Protein AF-A0A971BYW7-F1 (afdb_monomer_lite)

Structure (mmCIF, N/CA/C/O backbone):
data_AF-A0A971BYW7-F1
#
_entry.id   AF-A0A971BYW7-F1
#
loop_
_atom_site.group_PDB
_atom_site.id
_atom_site.type_symbol
_atom_site.label_atom_id
_atom_site.label_alt_id
_atom_site.label_comp_id
_atom_site.label_asym_id
_atom_site.label_entity_id
_atom_site.label_seq_id
_atom_site.pdbx_PDB_ins_code
_atom_site.Cartn_x
_atom_site.Cartn_y
_atom_site.Cartn_z
_atom_site.occupancy
_atom_site.B_iso_or_equiv
_atom_site.auth_seq_id
_atom_site.auth_comp_id
_atom_site.auth_asym_id
_atom_site.auth_atom_id
_atom_site.pdbx_PDB_model_num
ATOM 1 N N . MET A 1 1 ? 4.442 6.535 7.468 1.00 62.97 1 MET A N 1
ATOM 2 C CA . MET A 1 1 ? 4.127 7.942 7.122 1.00 62.97 1 MET A CA 1
ATOM 3 C C . MET A 1 1 ? 3.233 8.065 5.886 1.00 62.97 1 MET A C 1
ATOM 5 O O . MET A 1 1 ? 2.130 8.540 6.075 1.00 62.97 1 MET A O 1
ATOM 9 N N . MET A 1 2 ? 3.582 7.590 4.679 1.00 79.69 2 MET A N 1
ATOM 10 C CA . MET A 1 2 ? 2.624 7.586 3.544 1.00 79.69 2 MET A CA 1
ATOM 11 C C . MET A 1 2 ? 1.674 6.369 3.557 1.00 79.69 2 MET A C 1
ATOM 13 O O . MET A 1 2 ? 0.466 6.513 3.398 1.00 79.69 2 MET A O 1
ATOM 17 N N . MET A 1 3 ? 2.203 5.166 3.823 1.00 85.88 3 MET A N 1
ATOM 18 C CA . MET A 1 3 ? 1.405 3.933 3.973 1.00 85.88 3 MET A CA 1
ATOM 19 C C . MET A 1 3 ? 0.325 4.066 5.056 1.00 85.88 3 MET A C 1
ATOM 21 O O . MET A 1 3 ? -0.836 3.760 4.807 1.00 85.88 3 MET A O 1
ATOM 25 N N . ASP A 1 4 ? 0.677 4.594 6.230 1.00 88.19 4 ASP A N 1
ATOM 26 C CA . ASP A 1 4 ? -0.273 4.767 7.340 1.00 88.19 4 ASP A CA 1
ATOM 27 C C . ASP A 1 4 ? -1.407 5.744 7.000 1.00 88.19 4 ASP A C 1
ATOM 29 O O . ASP A 1 4 ? -2.541 5.574 7.452 1.00 88.19 4 ASP A O 1
ATOM 33 N N . GLU A 1 5 ? -1.110 6.773 6.203 1.00 90.19 5 GLU A N 1
ATOM 34 C CA . GLU A 1 5 ? -2.101 7.738 5.732 1.00 90.19 5 GLU A CA 1
ATOM 35 C C . GLU A 1 5 ? -3.060 7.093 4.727 1.00 90.19 5 GLU A C 1
ATOM 37 O O . GLU A 1 5 ? -4.274 7.231 4.871 1.00 90.19 5 GLU A O 1
ATOM 42 N N . LEU A 1 6 ? -2.538 6.299 3.783 1.00 90.25 6 LEU A N 1
ATOM 43 C CA . LEU A 1 6 ? -3.356 5.516 2.852 1.00 90.25 6 LEU A CA 1
ATOM 44 C C . LEU A 1 6 ? -4.249 4.512 3.587 1.00 90.25 6 LEU A C 1
ATOM 46 O O . LEU A 1 6 ? -5.429 4.397 3.265 1.00 90.25 6 LEU A O 1
ATOM 50 N N . VAL A 1 7 ? -3.725 3.828 4.608 1.00 94.50 7 VAL A N 1
ATOM 51 C CA . VAL A 1 7 ? -4.503 2.901 5.444 1.00 94.50 7 VAL A CA 1
ATOM 52 C C . VAL A 1 7 ? -5.645 3.626 6.151 1.00 94.50 7 VAL A C 1
ATOM 54 O O . VAL A 1 7 ? -6.773 3.135 6.136 1.00 94.50 7 VAL A O 1
ATOM 57 N N . LYS A 1 8 ? -5.398 4.809 6.727 1.00 94.88 8 LYS A N 1
ATOM 58 C CA . LYS A 1 8 ? -6.459 5.619 7.348 1.00 94.88 8 LYS A CA 1
ATOM 59 C C . LYS A 1 8 ? -7.513 6.060 6.335 1.00 94.88 8 LYS A C 1
ATOM 61 O O . LYS A 1 8 ? -8.701 5.918 6.609 1.00 94.88 8 LYS A O 1
ATOM 66 N N . LEU A 1 9 ? -7.092 6.540 5.166 1.00 95.44 9 LEU A N 1
ATOM 67 C CA . LEU A 1 9 ? 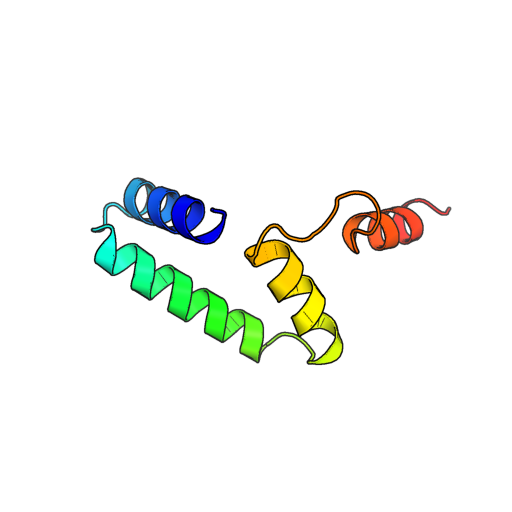-7.989 6.964 4.089 1.00 95.44 9 LEU A CA 1
ATOM 68 C C . LEU A 1 9 ? -8.873 5.815 3.604 1.00 95.44 9 LEU A C 1
ATOM 70 O O . LEU A 1 9 ? -10.082 5.979 3.463 1.00 95.44 9 LEU A O 1
ATOM 74 N N . VAL A 1 10 ? -8.289 4.639 3.384 1.00 95.12 10 VAL A N 1
ATOM 75 C CA . VAL A 1 10 ? -9.034 3.450 2.963 1.00 95.12 10 VAL A CA 1
ATOM 76 C C . VAL A 1 10 ? -9.986 2.992 4.065 1.00 95.12 10 VAL A C 1
ATOM 78 O O . VAL A 1 10 ? -11.147 2.727 3.768 1.00 95.12 10 VAL A O 1
ATOM 81 N N . ALA A 1 11 ? -9.548 2.956 5.327 1.00 97.12 11 ALA A N 1
ATOM 82 C CA . ALA A 1 11 ? -10.416 2.613 6.454 1.00 97.12 11 ALA A CA 1
ATOM 83 C C . ALA A 1 11 ? -11.628 3.555 6.545 1.00 97.12 11 ALA A C 1
ATOM 85 O O . ALA A 1 11 ? -12.765 3.092 6.632 1.00 97.12 11 ALA A O 1
ATOM 86 N N . GLU A 1 12 ? -11.400 4.868 6.448 1.00 96.56 12 GLU A N 1
ATOM 87 C CA . GLU A 1 12 ? -12.450 5.888 6.525 1.00 96.56 12 GLU A CA 1
ATOM 88 C C . GLU A 1 12 ? -13.417 5.817 5.335 1.00 96.56 12 GLU A C 1
ATOM 90 O O . GLU A 1 12 ? -14.633 5.840 5.519 1.00 96.56 12 GLU A O 1
ATOM 95 N N . LYS A 1 13 ? -12.897 5.726 4.105 1.00 96.06 13 LYS A N 1
ATOM 96 C CA . LYS A 1 13 ? -13.721 5.779 2.887 1.00 96.06 13 LYS A CA 1
ATOM 97 C C . LYS A 1 13 ? -14.419 4.462 2.572 1.00 96.06 13 LYS A C 1
ATOM 99 O O . LYS A 1 13 ? -15.519 4.491 2.029 1.00 96.06 13 LYS A O 1
ATOM 104 N N . ALA A 1 14 ? -13.801 3.327 2.893 1.00 95.81 14 ALA A N 1
ATOM 105 C CA . ALA A 1 14 ? -14.397 2.010 2.680 1.00 95.81 14 ALA A CA 1
ATOM 106 C C . ALA A 1 14 ? -15.219 1.523 3.885 1.00 95.81 14 ALA A C 1
ATOM 108 O O . ALA A 1 14 ? -15.929 0.527 3.760 1.00 95.81 14 ALA A O 1
ATOM 109 N N . GLY A 1 15 ? -15.142 2.203 5.037 1.00 96.06 15 GLY A N 1
ATOM 110 C CA . GLY A 1 15 ? -15.874 1.823 6.248 1.00 96.06 15 GLY A CA 1
ATOM 111 C C . GLY A 1 15 ? -15.404 0.494 6.845 1.00 96.06 15 GLY A C 1
ATOM 112 O O . GLY A 1 15 ? -16.217 -0.273 7.358 1.00 96.06 15 GLY A O 1
ATOM 113 N N . ILE A 1 16 ? -14.105 0.205 6.748 1.00 96.88 16 ILE A N 1
ATOM 114 C CA . ILE A 1 16 ? -13.489 -1.045 7.216 1.00 96.88 16 ILE A CA 1
ATOM 115 C C . ILE A 1 16 ? -12.551 -0.791 8.394 1.00 96.88 16 ILE A C 1
ATOM 117 O O . ILE A 1 16 ? -12.148 0.343 8.657 1.00 96.88 16 ILE A O 1
ATOM 121 N N . THR A 1 17 ? -12.180 -1.850 9.116 1.00 96.50 17 THR A N 1
ATOM 122 C CA . THR A 1 17 ? -11.229 -1.703 10.223 1.00 96.50 17 THR A CA 1
ATOM 123 C C . THR A 1 17 ? -9.840 -1.334 9.706 1.00 96.50 17 THR A C 1
ATOM 125 O O . THR A 1 17 ? -9.468 -1.644 8.573 1.00 96.50 17 THR A O 1
ATOM 128 N N . GLN A 1 18 ? -9.035 -0.701 10.560 1.00 92.81 18 GLN A N 1
ATOM 129 C CA . GLN A 1 18 ? -7.667 -0.310 10.212 1.00 92.81 18 GLN A CA 1
ATOM 130 C C . GLN A 1 18 ? -6.806 -1.521 9.809 1.00 92.81 18 GLN A C 1
ATOM 132 O O . GLN A 1 18 ? -6.017 -1.445 8.874 1.00 92.81 18 GLN A O 1
ATOM 137 N N . GLU A 1 19 ? -7.024 -2.662 10.461 1.00 93.88 19 GLU A N 1
ATOM 138 C CA . GLU A 1 19 ? -6.327 -3.920 10.184 1.00 93.88 19 GLU A CA 1
ATOM 139 C C . GLU A 1 19 ? -6.728 -4.526 8.823 1.00 93.88 19 GLU A C 1
ATOM 141 O O . GLU A 1 19 ? -5.895 -5.068 8.096 1.00 93.88 19 GLU A O 1
ATOM 146 N N . GLN A 1 20 ? -8.001 -4.389 8.431 1.00 95.12 20 GLN A N 1
ATOM 147 C CA . GLN A 1 20 ? -8.473 -4.766 7.093 1.00 95.12 20 GLN A CA 1
ATOM 148 C C . GLN A 1 20 ? -7.920 -3.823 6.020 1.00 95.12 20 GLN A C 1
ATOM 150 O O . GLN A 1 20 ? -7.492 -4.280 4.960 1.00 95.12 20 GLN A O 1
ATOM 155 N N . ALA A 1 21 ? -7.893 -2.519 6.301 1.00 96.44 21 ALA A N 1
ATOM 156 C CA . ALA A 1 21 ? -7.335 -1.519 5.400 1.00 96.44 21 ALA A CA 1
ATOM 157 C C . ALA A 1 21 ? -5.834 -1.726 5.176 1.00 96.44 21 ALA A C 1
ATOM 159 O O . ALA A 1 21 ? -5.378 -1.629 4.040 1.00 96.44 21 ALA A O 1
ATOM 160 N N . GLN A 1 22 ? -5.083 -2.089 6.217 1.00 94.88 22 GLN A N 1
ATOM 161 C CA . GLN A 1 22 ? -3.662 -2.402 6.095 1.00 94.88 22 GLN A CA 1
ATOM 162 C C . GLN A 1 22 ? -3.419 -3.550 5.112 1.00 94.88 22 GLN A C 1
ATOM 164 O O . GLN A 1 22 ? -2.682 -3.380 4.143 1.00 94.88 22 GLN A O 1
ATOM 169 N N . LYS A 1 23 ? -4.127 -4.673 5.284 1.00 95.81 23 LYS A N 1
ATOM 170 C CA . LYS A 1 23 ? -4.034 -5.816 4.361 1.00 95.81 23 LYS A CA 1
ATOM 171 C C . LYS A 1 23 ? -4.424 -5.449 2.930 1.00 95.81 23 LYS A C 1
ATOM 173 O O . LYS A 1 23 ? -3.785 -5.903 1.982 1.00 95.81 23 LYS A O 1
ATOM 178 N N . ALA A 1 24 ? -5.463 -4.632 2.759 1.00 94.81 24 ALA A N 1
ATOM 179 C CA . ALA A 1 24 ? -5.904 -4.187 1.440 1.00 94.81 24 ALA A CA 1
ATOM 180 C C . ALA A 1 24 ? -4.842 -3.324 0.741 1.00 94.81 24 ALA A C 1
ATOM 182 O O . ALA A 1 24 ? -4.531 -3.551 -0.428 1.00 94.81 24 ALA A O 1
ATOM 183 N N . VAL A 1 25 ? -4.260 -2.363 1.460 1.00 93.94 25 VAL A N 1
ATOM 184 C CA . VAL A 1 25 ? -3.217 -1.471 0.937 1.00 93.94 25 VAL A CA 1
ATOM 185 C C . VAL A 1 25 ? -1.952 -2.260 0.591 1.00 93.94 25 VAL A C 1
ATOM 187 O O . VAL A 1 25 ? -1.425 -2.089 -0.508 1.00 93.94 25 VAL A O 1
ATOM 190 N N . GLU A 1 26 ? -1.506 -3.170 1.461 1.00 92.81 26 GLU A N 1
ATOM 191 C CA . GLU A 1 26 ? -0.350 -4.043 1.205 1.00 92.81 26 GLU A CA 1
ATOM 192 C C . GLU A 1 26 ? -0.560 -4.919 -0.037 1.00 92.81 26 GLU A C 1
ATOM 194 O O . GLU A 1 26 ? 0.292 -4.945 -0.925 1.00 92.81 26 GLU A O 1
ATOM 199 N N . THR A 1 27 ? -1.729 -5.554 -0.164 1.00 95.38 27 THR A N 1
ATOM 200 C CA . THR A 1 27 ? -2.065 -6.398 -1.325 1.00 95.38 27 THR A CA 1
ATOM 201 C C . THR A 1 27 ? -2.045 -5.595 -2.630 1.00 95.38 27 THR A C 1
ATOM 203 O O . THR A 1 27 ? -1.474 -6.026 -3.634 1.00 95.38 27 THR A O 1
ATOM 206 N N . CYS A 1 28 ? -2.641 -4.399 -2.630 1.00 92.44 28 CYS A N 1
ATOM 207 C CA . CYS A 1 28 ? -2.627 -3.504 -3.787 1.00 92.44 28 CYS A CA 1
ATOM 208 C C . CYS A 1 28 ? -1.205 -3.045 -4.130 1.00 92.44 28 CYS A C 1
ATOM 210 O O . CYS A 1 28 ? -0.836 -2.999 -5.305 1.00 92.44 28 CYS A O 1
ATOM 212 N N . TYR A 1 29 ? -0.395 -2.736 -3.117 1.00 90.31 29 TYR A N 1
ATOM 213 C CA . TYR A 1 29 ? 0.992 -2.330 -3.303 1.00 90.31 29 TYR A CA 1
ATOM 214 C C . TYR A 1 29 ? 1.833 -3.447 -3.929 1.00 90.31 29 TYR A C 1
ATOM 216 O O . TYR A 1 29 ? 2.576 -3.206 -4.879 1.00 90.31 29 TYR A O 1
ATOM 224 N N . GLU A 1 30 ? 1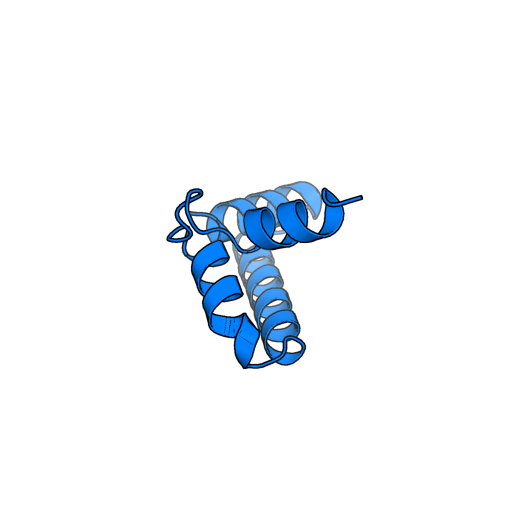.688 -4.684 -3.457 1.00 91.31 30 GLU A N 1
ATOM 225 C CA . GLU A 1 30 ? 2.351 -5.850 -4.046 1.00 91.31 30 GLU A CA 1
ATOM 226 C C . GLU A 1 30 ? 1.925 -6.111 -5.485 1.00 91.31 30 GLU A C 1
ATOM 228 O O . GLU A 1 30 ? 2.774 -6.352 -6.345 1.00 91.31 30 GLU A O 1
ATOM 233 N N . TYR A 1 31 ? 0.630 -5.989 -5.770 1.00 93.56 31 TYR A N 1
ATOM 234 C CA . TYR A 1 31 ? 0.123 -6.117 -7.128 1.00 93.56 31 TYR A CA 1
ATOM 235 C C . TYR A 1 31 ? 0.745 -5.076 -8.068 1.00 93.56 31 TYR A C 1
ATOM 237 O O . TYR A 1 31 ? 1.213 -5.428 -9.152 1.00 93.56 31 TYR A O 1
ATOM 245 N N . VAL A 1 32 ? 0.803 -3.806 -7.651 1.00 89.38 32 VAL A N 1
ATOM 246 C CA . VAL A 1 32 ? 1.413 -2.731 -8.448 1.00 89.38 32 VAL A CA 1
ATOM 247 C C . VAL A 1 32 ? 2.908 -2.976 -8.636 1.00 89.38 32 VAL A C 1
ATOM 249 O O . VAL A 1 32 ? 3.373 -2.931 -9.773 1.00 89.38 32 VAL A O 1
ATOM 252 N N . LYS A 1 33 ? 3.651 -3.332 -7.579 1.00 85.94 33 LYS A N 1
ATOM 253 C CA . LYS A 1 33 ? 5.069 -3.720 -7.694 1.00 85.94 33 LYS A CA 1
ATOM 254 C C . LYS A 1 33 ? 5.270 -4.839 -8.719 1.00 85.94 33 LYS A C 1
ATOM 256 O O . LYS A 1 33 ? 6.163 -4.751 -9.550 1.00 85.94 33 LYS A O 1
ATOM 261 N N . GLY A 1 34 ? 4.405 -5.854 -8.719 1.00 89.19 34 GLY A N 1
ATOM 262 C CA . GLY A 1 34 ? 4.470 -6.962 -9.676 1.00 89.19 34 GLY A CA 1
ATOM 263 C C . GLY A 1 34 ? 4.143 -6.586 -11.128 1.00 89.19 34 GLY A C 1
ATOM 264 O O . GLY A 1 34 ? 4.448 -7.355 -12.039 1.00 89.19 34 GLY A O 1
ATOM 265 N N . LYS A 1 35 ? 3.512 -5.430 -11.372 1.00 91.81 35 LYS A N 1
ATOM 266 C CA . LYS A 1 35 ? 3.162 -4.932 -12.716 1.00 91.81 35 LYS A CA 1
ATOM 267 C C . LYS A 1 35 ? 4.105 -3.855 -13.235 1.00 91.81 35 LYS A C 1
ATOM 269 O O . LYS A 1 35 ? 4.080 -3.554 -14.428 1.00 91.81 35 LYS A O 1
ATOM 274 N N . VAL A 1 36 ? 4.915 -3.274 -12.363 1.00 83.88 36 VAL A N 1
ATOM 275 C CA . VAL A 1 36 ? 5.835 -2.199 -12.712 1.00 83.88 36 VAL A CA 1
ATOM 276 C C . VAL A 1 36 ? 7.155 -2.803 -13.207 1.00 83.88 36 VAL A C 1
ATOM 278 O O . VAL A 1 36 ? 7.662 -3.748 -12.602 1.00 83.88 36 VAL A O 1
ATOM 281 N N . PRO A 1 37 ? 7.733 -2.292 -14.312 1.00 87.94 37 PRO A N 1
ATOM 282 C CA . PRO A 1 37 ? 9.048 -2.720 -14.771 1.00 87.94 37 PRO A CA 1
ATOM 283 C C . PRO A 1 37 ? 10.098 -2.627 -13.652 1.00 87.94 37 PRO A C 1
ATOM 285 O O . PRO A 1 37 ? 10.133 -1.610 -12.957 1.00 87.94 37 PRO A O 1
ATOM 288 N N . PRO A 1 38 ? 11.015 -3.606 -13.514 1.00 83.56 38 PRO A N 1
ATOM 289 C CA . PRO A 1 38 ? 12.008 -3.621 -12.435 1.00 83.56 38 PRO A CA 1
ATOM 290 C C . PRO A 1 38 ? 12.851 -2.344 -12.326 1.00 83.56 38 PRO A C 1
ATOM 292 O O . PRO A 1 38 ? 13.234 -1.948 -11.231 1.00 83.56 38 PRO A O 1
ATOM 295 N N . ALA A 1 39 ? 13.087 -1.660 -13.451 1.00 86.81 39 ALA A N 1
ATOM 296 C CA . ALA A 1 39 ? 13.817 -0.394 -13.508 1.00 86.81 39 ALA A CA 1
ATOM 297 C C . ALA A 1 39 ? 13.137 0.760 -12.746 1.00 86.81 39 ALA A C 1
ATOM 299 O O . ALA A 1 39 ? 13.804 1.735 -12.412 1.00 86.81 39 AL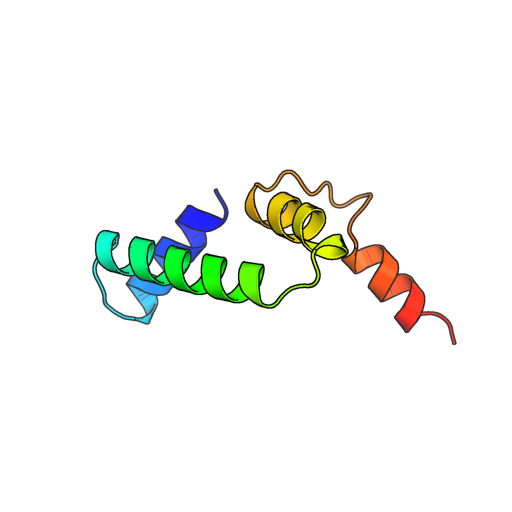A A O 1
ATOM 300 N N . LEU A 1 40 ? 11.828 0.660 -12.488 1.00 83.88 40 LEU A N 1
ATOM 301 C CA . LEU A 1 40 ? 11.041 1.701 -11.826 1.00 83.88 40 LEU A CA 1
ATOM 302 C C . LEU A 1 40 ? 10.705 1.373 -10.363 1.00 83.88 40 LEU A C 1
ATOM 304 O O . LEU A 1 40 ? 10.218 2.239 -9.637 1.00 83.88 40 LEU A O 1
ATOM 308 N N . LEU A 1 41 ? 10.987 0.147 -9.906 1.00 84.31 41 LEU A N 1
ATOM 309 C CA . LEU A 1 41 ? 10.772 -0.259 -8.513 1.00 84.31 41 LEU A CA 1
ATOM 310 C C . LEU A 1 41 ? 11.480 0.660 -7.502 1.00 84.31 41 LEU A C 1
ATOM 312 O O . LEU A 1 41 ? 10.811 1.074 -6.558 1.00 84.31 41 LEU A O 1
ATOM 316 N N . PRO A 1 42 ? 12.750 1.079 -7.707 1.00 84.69 42 PRO A N 1
ATOM 317 C CA . PRO A 1 42 ? 13.431 1.952 -6.749 1.00 84.69 42 PRO A CA 1
ATOM 318 C C . PRO A 1 42 ? 12.748 3.315 -6.579 1.00 84.69 42 PRO A C 1
ATOM 320 O O . PRO A 1 42 ? 12.762 3.892 -5.498 1.00 84.69 42 PRO A O 1
ATOM 323 N N . GLN A 1 43 ? 12.121 3.839 -7.635 1.00 83.56 43 GLN A N 1
ATOM 324 C CA . GLN A 1 43 ? 11.412 5.122 -7.587 1.00 83.56 43 GLN A CA 1
ATOM 325 C C . GLN A 1 43 ? 10.067 4.987 -6.871 1.00 83.56 43 GLN A C 1
ATOM 327 O O . GLN A 1 43 ? 9.662 5.878 -6.129 1.00 83.56 43 GLN A O 1
ATOM 332 N N . LEU A 1 44 ? 9.392 3.855 -7.072 1.00 83.56 44 LEU A N 1
ATOM 333 C CA . LEU A 1 44 ? 8.148 3.520 -6.388 1.00 83.56 44 LEU A CA 1
ATOM 334 C C . LEU A 1 44 ? 8.381 3.327 -4.884 1.00 83.56 44 LEU A C 1
ATOM 336 O O . LEU A 1 44 ? 7.628 3.864 -4.074 1.00 83.56 44 LEU A O 1
ATOM 340 N N . GLU A 1 45 ? 9.462 2.641 -4.514 1.00 83.75 45 GLU A N 1
ATOM 341 C CA . GLU A 1 45 ? 9.898 2.497 -3.123 1.00 83.75 45 GLU A CA 1
ATOM 342 C C . GLU A 1 45 ? 10.294 3.848 -2.512 1.00 83.75 45 GLU A C 1
ATOM 344 O O . GLU A 1 45 ? 9.834 4.1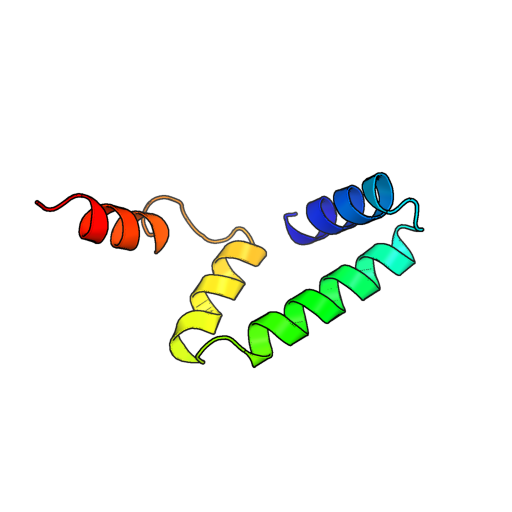69 -1.420 1.00 83.75 45 GLU A O 1
ATOM 349 N N . ALA A 1 46 ? 11.040 4.693 -3.233 1.00 83.12 46 ALA A N 1
ATOM 350 C CA . ALA A 1 46 ? 11.407 6.031 -2.761 1.00 83.12 46 ALA A CA 1
ATOM 351 C C . ALA A 1 46 ? 10.185 6.934 -2.502 1.00 83.12 46 ALA A C 1
ATOM 353 O O . ALA A 1 46 ? 10.158 7.677 -1.518 1.00 83.12 46 ALA A O 1
ATOM 354 N N . MET A 1 47 ? 9.151 6.851 -3.349 1.00 81.06 47 MET A N 1
ATOM 355 C CA . MET A 1 47 ? 7.888 7.564 -3.131 1.00 81.06 47 MET A CA 1
ATOM 356 C C . MET A 1 47 ? 7.161 7.055 -1.882 1.00 81.06 47 MET A C 1
ATOM 358 O O . MET A 1 47 ? 6.712 7.859 -1.070 1.00 81.06 47 MET A O 1
ATOM 362 N N . VAL A 1 48 ? 7.069 5.734 -1.702 1.00 80.94 48 VAL A N 1
ATOM 363 C CA . VAL A 1 48 ? 6.344 5.121 -0.575 1.00 80.94 48 VAL A CA 1
ATOM 364 C C . VAL A 1 48 ? 7.055 5.323 0.764 1.00 80.94 48 VAL A C 1
ATOM 366 O O . VAL A 1 48 ? 6.393 5.570 1.776 1.00 80.94 48 VAL A O 1
ATOM 369 N N . SER A 1 49 ? 8.387 5.265 0.781 1.00 79.56 49 SER A N 1
ATOM 370 C CA . SER A 1 49 ? 9.194 5.530 1.978 1.00 79.56 49 SER A CA 1
ATOM 371 C C . SER A 1 49 ? 9.209 7.010 2.369 1.00 79.56 49 SER A C 1
ATOM 373 O O . SER A 1 49 ? 9.593 7.343 3.487 1.00 79.56 49 SER A O 1
ATOM 375 N N . GLY A 1 50 ? 8.763 7.911 1.485 1.00 65.31 50 GLY A N 1
ATOM 376 C CA . GLY A 1 50 ? 8.852 9.356 1.706 1.00 65.31 50 GLY A CA 1
ATOM 377 C C . GLY A 1 50 ? 10.288 9.892 1.645 1.00 65.31 50 GLY A C 1
ATOM 378 O O . GLY A 1 50 ? 10.526 11.032 2.027 1.00 65.31 50 GLY A O 1
ATOM 379 N N . GLU A 1 51 ? 11.232 9.082 1.157 1.00 60.41 51 GLU A N 1
ATOM 380 C CA . GLU A 1 51 ? 12.638 9.448 0.922 1.00 60.41 51 GLU A CA 1
ATOM 381 C C . GLU A 1 51 ? 12.852 10.100 -0.455 1.00 60.41 51 GLU A C 1
ATOM 383 O O . GLU A 1 51 ? 13.957 10.519 -0.792 1.00 60.41 51 GLU A O 1
ATOM 388 N N . GLY A 1 52 ? 11.793 10.227 -1.261 1.00 53.78 52 GLY A N 1
ATOM 389 C CA . GLY A 1 52 ? 11.809 10.988 -2.503 1.00 53.78 52 GLY A CA 1
ATOM 390 C C . GLY A 1 52 ? 11.940 12.489 -2.244 1.00 53.78 52 GLY A C 1
ATOM 391 O O . GLY A 1 52 ? 10.937 13.194 -2.143 1.00 53.78 52 GLY A O 1
ATOM 392 N N . SER A 1 53 ? 13.173 12.990 -2.171 1.00 48.62 53 SER A N 1
ATOM 393 C CA . SER A 1 53 ? 13.471 14.422 -2.237 1.00 48.62 53 SER A CA 1
ATOM 394 C C . SER A 1 53 ? 12.821 15.035 -3.482 1.00 48.62 53 SER A C 1
ATOM 396 O O . SER A 1 53 ? 13.061 14.594 -4.606 1.00 48.62 53 SER A O 1
ATOM 398 N N . ALA A 1 54 ? 12.002 16.072 -3.289 1.00 52.94 54 ALA A N 1
ATOM 399 C CA . ALA A 1 54 ? 11.294 16.780 -4.359 1.00 52.94 54 ALA A CA 1
ATOM 400 C C . ALA A 1 54 ? 12.225 17.417 -5.418 1.00 52.94 54 ALA A C 1
ATOM 402 O O . ALA A 1 54 ? 11.763 17.751 -6.508 1.00 52.94 54 ALA A O 1
ATOM 403 N N . ASP A 1 55 ? 13.520 17.540 -5.120 1.00 53.84 55 ASP A N 1
ATOM 404 C CA . ASP A 1 55 ? 14.548 18.080 -6.019 1.00 53.84 55 ASP A CA 1
ATOM 405 C C . ASP A 1 55 ? 14.941 17.122 -7.165 1.00 53.84 55 ASP A C 1
ATOM 407 O O . ASP A 1 55 ? 15.338 17.579 -8.230 1.00 53.84 55 ASP A O 1
ATOM 411 N N . ASP A 1 56 ? 14.755 15.805 -6.999 1.00 54.09 56 ASP A N 1
ATOM 412 C CA . ASP A 1 56 ? 15.198 14.769 -7.958 1.00 54.09 56 ASP A CA 1
ATOM 413 C C . ASP A 1 56 ? 14.043 13.834 -8.377 1.00 54.09 56 ASP A C 1
ATOM 415 O O . ASP A 1 56 ? 14.200 12.642 -8.657 1.00 54.09 56 ASP A O 1
ATOM 419 N N . SER A 1 57 ? 12.812 14.356 -8.358 1.00 58.75 57 SER A N 1
ATOM 420 C CA . SER A 1 57 ? 11.627 13.533 -8.591 1.00 58.75 57 SER A CA 1
ATOM 421 C C . SER A 1 57 ? 11.478 13.143 -10.077 1.00 58.75 57 SER A C 1
ATOM 423 O O . SER A 1 57 ? 11.539 14.010 -10.956 1.00 58.75 57 SER A O 1
ATOM 425 N N . PRO A 1 58 ? 11.156 11.873 -10.398 1.00 62.72 58 PRO A N 1
ATOM 426 C CA . PRO A 1 58 ? 10.769 11.433 -11.745 1.00 62.72 58 PRO A CA 1
ATOM 427 C C . PRO A 1 58 ? 9.597 12.232 -12.332 1.00 62.72 58 PRO A C 1
ATOM 429 O O . PRO A 1 58 ? 9.478 12.358 -13.549 1.00 62.72 58 PRO A O 1
ATOM 432 N N . LEU A 1 59 ? 8.754 12.814 -11.473 1.00 66.94 59 LEU A N 1
ATOM 433 C CA . LEU A 1 59 ? 7.688 13.744 -11.852 1.00 66.94 59 LEU A CA 1
ATOM 434 C C . LEU A 1 59 ? 8.224 15.040 -12.475 1.00 66.94 59 LEU A C 1
ATOM 436 O O . LEU A 1 59 ? 7.614 15.555 -13.409 1.00 66.94 59 LEU A O 1
ATOM 440 N N . SER A 1 60 ? 9.375 15.536 -12.019 1.00 65.25 60 SER A N 1
ATOM 441 C CA . SER A 1 60 ? 10.045 16.720 -12.571 1.00 65.25 60 SER A CA 1
ATOM 442 C C . SER A 1 60 ? 10.671 16.419 -13.937 1.00 65.25 60 SER A C 1
ATOM 444 O O . SER A 1 60 ? 10.556 17.219 -14.864 1.00 65.25 60 SER A O 1
ATOM 446 N N . MET A 1 61 ? 11.250 15.224 -14.105 1.00 65.81 61 MET A N 1
ATOM 447 C CA . MET A 1 61 ? 11.741 14.719 -15.399 1.00 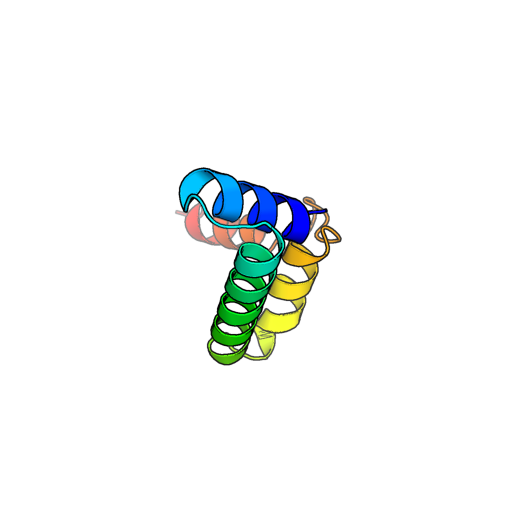65.81 61 MET A CA 1
ATOM 448 C C . MET A 1 61 ? 10.597 14.496 -16.400 1.00 65.81 61 MET A C 1
ATOM 450 O O . MET A 1 61 ? 10.709 14.856 -17.573 1.00 65.81 61 MET A O 1
ATOM 454 N N . LEU A 1 62 ? 9.465 13.962 -15.933 1.00 70.69 62 LEU A N 1
ATOM 455 C CA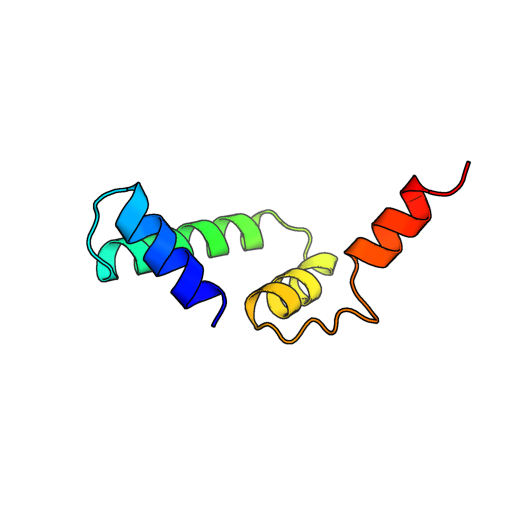 . LEU A 1 62 ? 8.264 13.774 -16.744 1.00 70.69 62 LEU A CA 1
ATOM 456 C C . LEU A 1 62 ? 7.637 15.127 -17.125 1.00 70.69 62 LEU A C 1
ATOM 458 O O . LEU A 1 62 ? 7.328 15.351 -18.292 1.00 70.69 62 LEU A O 1
ATOM 462 N N . GLY A 1 63 ? 7.546 16.075 -16.189 1.00 76.25 63 GLY A N 1
ATOM 463 C CA . GLY A 1 63 ? 7.109 17.450 -16.453 1.00 76.25 63 GLY A CA 1
ATOM 464 C C . GLY A 1 63 ? 8.016 18.195 -17.441 1.00 76.25 63 GLY A C 1
ATOM 465 O O . GLY A 1 63 ? 7.519 18.909 -18.310 1.00 76.25 63 GLY A O 1
ATOM 466 N N . GLY A 1 64 ? 9.332 17.971 -17.385 1.00 74.62 64 GLY A N 1
ATOM 467 C CA . GLY A 1 64 ? 10.299 18.520 -18.342 1.00 74.62 64 GLY A CA 1
ATOM 468 C C . GLY A 1 64 ? 10.173 17.952 -19.762 1.00 74.62 64 GLY A C 1
ATOM 469 O O . GLY A 1 64 ? 10.435 18.667 -20.731 1.00 74.62 64 GLY A O 1
ATOM 470 N N . LEU A 1 65 ? 9.729 16.698 -19.902 1.00 74.12 65 LEU A N 1
ATOM 471 C CA . LEU A 1 65 ? 9.427 16.064 -21.193 1.00 74.12 65 LEU A CA 1
ATOM 472 C C . LEU A 1 65 ? 8.078 16.515 -21.770 1.00 74.12 65 LEU A C 1
ATOM 474 O O . LEU A 1 65 ? 7.968 16.696 -22.979 1.00 74.12 65 LEU A O 1
ATOM 478 N N . PHE A 1 66 ? 7.071 16.746 -20.924 1.00 83.25 66 PHE A N 1
ATOM 479 C CA . PHE A 1 66 ? 5.762 17.254 -21.354 1.00 83.25 66 PHE A CA 1
ATOM 480 C C . PHE A 1 66 ? 5.732 18.775 -21.587 1.00 83.25 66 PHE A C 1
ATOM 482 O O . PHE A 1 66 ? 4.841 19.266 -22.277 1.00 83.25 66 PHE A O 1
ATOM 489 N N . GLY A 1 67 ? 6.693 19.524 -21.036 1.00 67.94 67 GLY A N 1
ATOM 490 C CA . GLY A 1 67 ? 6.773 20.985 -21.142 1.00 67.94 67 GLY A CA 1
ATOM 491 C C . GLY A 1 67 ? 7.622 21.525 -22.298 1.00 67.94 67 GLY A C 1
ATOM 492 O O . GLY A 1 67 ? 7.602 22.729 -22.546 1.00 67.94 67 GLY A O 1
ATOM 493 N N . ARG A 1 68 ? 8.371 20.677 -23.017 1.00 55.78 68 ARG A N 1
ATOM 494 C CA . ARG A 1 68 ? 9.138 21.097 -24.202 1.00 55.78 68 ARG A CA 1
ATOM 495 C C . ARG A 1 68 ? 8.295 20.932 -25.468 1.00 55.78 68 ARG A C 1
ATOM 497 O O . ARG A 1 68 ? 8.245 19.854 -26.055 1.00 55.78 68 ARG A O 1
ATOM 504 N N . LYS A 1 69 ? 7.666 22.029 -25.885 1.00 48.06 69 LYS A N 1
ATOM 505 C CA . LYS A 1 69 ? 7.263 22.277 -27.271 1.00 48.06 69 LYS A CA 1
ATOM 506 C C . LYS A 1 69 ? 8.147 23.368 -27.861 1.00 48.06 69 LYS A C 1
ATOM 508 O O . LYS A 1 69 ? 8.496 24.295 -27.099 1.00 48.06 69 LYS A O 1
#

Sequence (69 aa):
MMMDELVKLVAEKAGITQEQAQKAVETCYEYVKGKVPPALLPQLEAMVSGEGSADDSPLSMLGGLFGRK

pLDDT: mean 81.91, std 14.28, range [48.06, 97.12]

Radius of gyration: 14.9 Å; chains: 1; bounding box: 31×29×38 Å

Secondary structure (DSSP, 8-state):
-HHHHHHHHHHHHHT--HHHHHHHHHHHHHHHHHHS-GGGHHHHHHHHHT---GGG-HHHHHHHHHS--

Foldseek 3Di:
DQLQVQLVVCCVVVVHDSVVSSVVSVVVLVVVCVVDDPVCNVLSVCVRVVVPDPVDHVVVVVCVVVVDD